Protein AF-A0A2W1LFH1-F1 (afdb_monomer_lite)

Foldseek 3Di:
DLLLVVLLVVLLVVVVVVCVVPVLCVLVRDQASVVVSVVVSPDPDDPVLLVLQLVLLLVLLLQLLVLCVPDDLVVSLVVSQVVNVVSCVVSVHDNRNSSSLSCSCVVPPDPDSVPSSVSSNVSSVVSVVSSVVSVVVVVVVVVPPVVVVVVVVVVVVVVD

Sequence (160 aa):
MNTKISVISLYLVIIYWLSMHVPMLKPLFYPTLGTLSYVLATRQLTIRESASIMTGAVAASLLGTGFHYWLPETVAILATFLLSVLMIQRFRLNAPPILAIALIPYFAPPTSLWTGPLAVFVSLAVLLLTLHLAELAMSLWKSPRVEAQSQAEQIYRQGM

Radius of gyration: 20.74 Å; chains: 1; bounding box: 53×30×70 Å

Structure (mmCIF, N/CA/C/O backbone):
data_AF-A0A2W1LFH1-F1
#
_entry.id   AF-A0A2W1LFH1-F1
#
loop_
_atom_site.group_PDB
_atom_site.id
_atom_site.type_symbol
_atom_site.label_atom_id
_atom_site.label_alt_id
_atom_site.label_comp_id
_atom_site.label_asym_id
_atom_site.label_entity_id
_atom_site.label_seq_id
_atom_site.pdbx_PDB_ins_code
_atom_site.Cartn_x
_atom_site.Cartn_y
_atom_site.Cartn_z
_atom_site.occupancy
_atom_site.B_iso_or_equiv
_atom_site.auth_seq_id
_atom_site.auth_comp_id
_atom_site.auth_asym_id
_atom_site.auth_atom_id
_atom_site.pdbx_PDB_model_num
ATOM 1 N N . MET A 1 1 ? -18.205 13.873 15.930 1.00 50.50 1 MET A N 1
ATOM 2 C CA . MET A 1 1 ? -17.330 13.675 14.752 1.00 50.50 1 MET A CA 1
ATOM 3 C C . MET A 1 1 ? -16.766 12.266 14.825 1.00 50.50 1 MET A C 1
ATOM 5 O O . MET A 1 1 ? -16.446 11.836 15.925 1.00 50.50 1 MET A O 1
ATOM 9 N N . ASN A 1 2 ? -16.728 11.517 13.722 1.00 67.69 2 ASN A N 1
ATOM 10 C CA . ASN A 1 2 ? -16.278 10.123 13.749 1.00 67.69 2 ASN A CA 1
ATOM 11 C C . ASN A 1 2 ? -14.768 10.112 14.063 1.00 67.69 2 ASN A C 1
ATOM 13 O O . ASN A 1 2 ? -13.979 10.498 13.207 1.00 67.69 2 ASN A O 1
ATOM 17 N N . THR A 1 3 ? -14.358 9.748 15.282 1.00 71.19 3 THR A N 1
ATOM 18 C CA . THR A 1 3 ? -12.966 9.873 15.772 1.00 71.19 3 THR A CA 1
ATOM 19 C C . THR A 1 3 ? -11.950 9.222 14.829 1.00 71.19 3 THR A C 1
ATOM 21 O O . THR A 1 3 ? -10.855 9.742 14.639 1.00 71.19 3 THR A O 1
ATOM 24 N N . LYS A 1 4 ? -12.352 8.138 14.149 1.00 75.75 4 LYS A N 1
ATOM 25 C CA . LYS A 1 4 ? -11.562 7.477 13.100 1.00 75.75 4 LYS A CA 1
ATOM 26 C C . LYS A 1 4 ? -11.193 8.425 11.955 1.00 75.75 4 LYS A C 1
ATOM 28 O O . LYS A 1 4 ? -10.049 8.437 11.523 1.00 75.75 4 LYS A O 1
ATOM 33 N N . ILE A 1 5 ? -12.136 9.254 11.504 1.00 80.50 5 ILE A N 1
ATOM 34 C CA . ILE A 1 5 ? -11.908 10.238 10.437 1.00 80.50 5 ILE A CA 1
ATOM 35 C C . ILE A 1 5 ? -10.895 11.288 10.902 1.00 80.50 5 ILE A C 1
ATOM 37 O O . ILE A 1 5 ? -9.976 11.597 10.158 1.00 80.50 5 ILE A O 1
ATOM 41 N N . SER A 1 6 ? -10.993 11.781 12.142 1.00 82.69 6 SER A N 1
ATOM 42 C CA . SER A 1 6 ? -10.011 12.731 12.691 1.00 82.69 6 SER A CA 1
ATOM 43 C C . SER A 1 6 ? -8.598 12.146 12.747 1.00 82.69 6 SER A C 1
ATOM 45 O O . SER A 1 6 ? -7.646 12.808 12.339 1.00 82.69 6 SER A O 1
ATOM 47 N N . VAL A 1 7 ? -8.465 10.901 13.212 1.00 84.56 7 VAL A N 1
ATOM 48 C CA . VAL A 1 7 ? -7.171 10.207 13.288 1.00 84.56 7 VAL A CA 1
ATOM 49 C C . VAL A 1 7 ? -6.581 9.988 11.896 1.00 84.56 7 VAL A C 1
ATOM 51 O O . VAL A 1 7 ? -5.391 10.203 11.691 1.00 84.56 7 VAL A O 1
ATOM 54 N N . ILE A 1 8 ? -7.407 9.610 10.924 1.00 84.12 8 ILE A N 1
ATOM 55 C CA . ILE A 1 8 ? -6.964 9.394 9.544 1.00 84.12 8 ILE A CA 1
ATOM 56 C C . ILE A 1 8 ? -6.565 10.698 8.872 1.00 84.12 8 ILE A C 1
ATOM 58 O O . ILE A 1 8 ? -5.535 10.735 8.208 1.00 84.12 8 ILE A O 1
ATOM 62 N N . SER A 1 9 ? -7.319 11.777 9.077 1.00 84.19 9 SER A N 1
ATOM 63 C CA . SER A 1 9 ? -6.933 13.096 8.580 1.00 84.19 9 SER A CA 1
ATOM 64 C C . SER A 1 9 ? -5.573 13.520 9.137 1.00 84.19 9 SER A C 1
ATOM 66 O O . SER A 1 9 ? -4.735 14.007 8.383 1.00 84.19 9 SER A O 1
ATOM 68 N N . LEU A 1 10 ? -5.312 13.279 10.428 1.00 85.94 10 LEU A N 1
ATOM 69 C CA . LEU A 1 10 ? -4.007 13.559 11.029 1.00 85.94 10 LEU A CA 1
ATOM 70 C C . LEU A 1 10 ? -2.902 12.668 10.444 1.00 85.94 10 LEU A C 1
ATOM 72 O O . LEU A 1 10 ? -1.839 13.172 10.085 1.00 85.94 10 LEU A O 1
ATOM 76 N N . TYR A 1 11 ? -3.165 11.366 10.298 1.00 85.56 11 TYR A N 1
ATOM 77 C CA . TYR A 1 11 ? -2.249 10.432 9.643 1.00 85.56 11 TYR A CA 1
ATOM 78 C C . TYR A 1 11 ? -1.886 10.919 8.236 1.00 85.56 11 TYR A C 1
ATOM 80 O O . TYR A 1 11 ? -0.703 11.000 7.917 1.00 85.56 11 TYR A O 1
ATOM 88 N N . LEU A 1 12 ? -2.880 11.311 7.430 1.00 84.56 12 LEU A N 1
ATOM 89 C CA . LEU A 1 12 ? -2.675 11.824 6.077 1.00 84.56 12 LEU A CA 1
ATOM 90 C C . LEU A 1 12 ? -1.795 13.078 6.082 1.00 84.56 12 LEU A C 1
ATOM 92 O O . LEU A 1 12 ? -0.861 13.151 5.294 1.00 84.56 12 LEU A O 1
ATOM 96 N N . VAL A 1 13 ? -2.009 14.029 6.994 1.00 88.00 13 VAL A N 1
ATOM 97 C CA . VAL A 1 13 ? -1.145 15.220 7.098 1.00 88.00 13 VAL A CA 1
ATOM 98 C C . VAL A 1 13 ? 0.307 14.843 7.420 1.00 88.00 13 VAL A C 1
ATOM 100 O O . VAL A 1 13 ? 1.225 15.360 6.783 1.00 88.00 13 VAL A O 1
ATOM 103 N N . ILE A 1 14 ? 0.529 13.917 8.358 1.00 85.31 14 ILE A N 1
ATOM 104 C CA . ILE A 1 14 ? 1.879 13.479 8.754 1.00 85.31 14 ILE A CA 1
ATOM 105 C C . ILE A 1 14 ? 2.594 12.791 7.591 1.00 85.31 14 ILE A C 1
ATOM 107 O O . ILE A 1 14 ? 3.746 13.104 7.287 1.00 85.31 14 ILE A O 1
ATOM 111 N N . ILE A 1 15 ? 1.923 11.856 6.920 1.00 81.56 15 ILE A N 1
ATOM 112 C CA . ILE A 1 15 ? 2.552 11.112 5.829 1.00 81.56 15 ILE A CA 1
ATOM 113 C C . ILE A 1 15 ? 2.646 11.943 4.538 1.00 81.56 15 ILE A C 1
ATOM 115 O O . ILE A 1 15 ? 3.571 11.732 3.753 1.00 81.56 15 ILE A O 1
ATOM 119 N N . TYR A 1 16 ? 1.810 12.978 4.374 1.00 84.62 16 TYR A N 1
ATOM 120 C CA . TYR A 1 16 ? 1.990 14.003 3.341 1.00 84.62 16 TYR A CA 1
ATOM 121 C C . TYR A 1 16 ? 3.267 14.798 3.593 1.00 84.62 16 TYR A C 1
ATOM 123 O O . TYR A 1 16 ? 4.098 14.924 2.694 1.00 84.62 16 TYR A O 1
ATOM 131 N N . TRP A 1 17 ? 3.457 15.277 4.823 1.00 86.62 17 TRP A N 1
ATOM 132 C CA . TRP A 1 17 ? 4.677 15.972 5.222 1.00 86.62 17 TRP A CA 1
ATOM 133 C C . TRP A 1 17 ? 5.919 15.099 4.986 1.00 86.62 17 TRP A C 1
ATOM 135 O O . TRP A 1 17 ? 6.883 15.546 4.367 1.00 86.62 17 TRP A O 1
ATOM 145 N N . LEU A 1 18 ? 5.860 13.811 5.339 1.00 82.88 18 LEU A N 1
ATOM 146 C CA . LEU A 1 18 ? 6.944 12.863 5.063 1.00 82.88 18 LEU A CA 1
ATOM 147 C C . LEU A 1 18 ? 7.212 12.691 3.554 1.00 82.88 18 LEU A C 1
ATOM 149 O O . LEU A 1 18 ? 8.366 12.595 3.131 1.00 82.88 18 LEU A O 1
ATOM 153 N N . SER A 1 19 ? 6.165 12.711 2.723 1.00 82.88 19 SER A N 1
ATOM 154 C CA . SER A 1 19 ? 6.296 12.638 1.260 1.00 82.88 19 SER A CA 1
ATOM 155 C C . SER A 1 19 ? 6.994 13.858 0.641 1.00 82.88 19 SER A C 1
ATOM 157 O O . SER A 1 19 ? 7.525 13.764 -0.470 1.00 82.88 19 SER A O 1
ATOM 159 N N . MET A 1 20 ? 7.049 14.994 1.350 1.00 83.31 20 MET A N 1
ATOM 160 C CA . MET A 1 20 ? 7.835 16.155 0.914 1.00 83.31 20 MET A CA 1
ATOM 161 C C . MET A 1 20 ? 9.341 15.883 1.011 1.00 83.31 20 MET A C 1
ATOM 163 O O . MET A 1 20 ? 10.103 16.405 0.199 1.00 83.31 20 MET A O 1
ATOM 167 N N . HIS A 1 21 ? 9.760 15.030 1.949 1.00 85.19 21 HIS A N 1
ATOM 168 C CA . HIS A 1 21 ? 11.158 14.636 2.138 1.00 85.19 21 HIS A CA 1
ATOM 169 C C . HIS A 1 21 ? 11.560 13.425 1.289 1.00 85.19 21 HIS A C 1
ATOM 171 O O . HIS A 1 21 ? 12.720 13.309 0.900 1.00 85.19 21 HIS A O 1
ATOM 177 N N . VAL A 1 22 ? 10.611 12.539 0.965 1.00 80.50 22 VAL A N 1
ATOM 178 C CA . VAL A 1 22 ? 10.858 11.328 0.167 1.00 80.50 22 VAL A CA 1
ATOM 179 C C . VAL A 1 22 ? 9.985 11.352 -1.098 1.00 80.50 22 VAL A C 1
ATOM 181 O O . VAL A 1 22 ? 8.830 10.923 -1.052 1.00 80.50 22 VAL A O 1
ATOM 184 N N . PRO A 1 23 ? 10.514 11.804 -2.258 1.00 77.00 23 PRO A N 1
ATOM 185 C CA . PRO A 1 23 ? 9.738 11.983 -3.492 1.00 77.00 23 PRO A CA 1
ATOM 186 C C . PRO A 1 23 ? 9.028 10.714 -3.976 1.00 77.00 23 PRO A C 1
ATOM 188 O O . PRO A 1 23 ? 7.940 10.790 -4.542 1.00 77.00 23 PRO A O 1
ATOM 191 N N . MET A 1 24 ?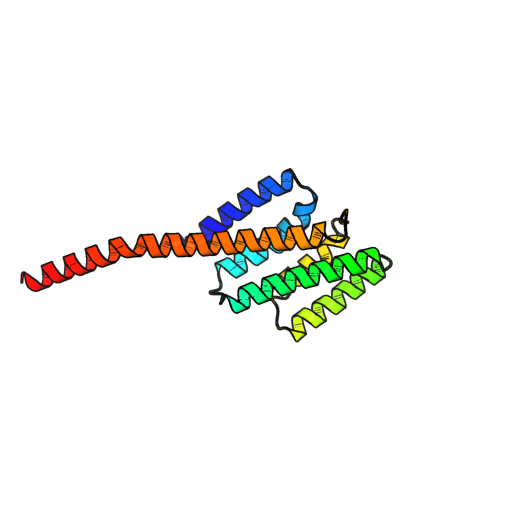 9.618 9.550 -3.699 1.00 73.44 24 MET A N 1
ATOM 192 C CA . MET A 1 24 ? 9.077 8.232 -4.035 1.00 73.44 24 MET A CA 1
ATOM 193 C C . MET A 1 24 ? 7.738 7.923 -3.344 1.00 73.44 24 MET A C 1
ATOM 195 O O . MET A 1 24 ? 6.975 7.094 -3.829 1.00 73.44 24 MET A O 1
ATOM 199 N N . LEU A 1 25 ? 7.415 8.600 -2.237 1.00 73.88 25 LEU A N 1
ATOM 200 C CA . LEU A 1 25 ? 6.138 8.422 -1.543 1.00 73.88 25 LEU A CA 1
ATOM 201 C C . LEU A 1 25 ? 4.991 9.199 -2.201 1.00 73.88 25 LEU A C 1
ATOM 203 O O . LEU A 1 25 ? 3.834 8.882 -1.944 1.00 73.88 25 LEU A O 1
ATOM 207 N N . LYS A 1 26 ? 5.265 10.186 -3.065 1.00 79.62 26 LYS A N 1
ATOM 208 C CA . LYS A 1 26 ? 4.223 11.030 -3.681 1.00 79.62 26 LYS A CA 1
ATOM 209 C C . LYS A 1 26 ? 3.177 10.233 -4.484 1.00 79.62 26 LYS A C 1
ATOM 211 O O . LYS A 1 26 ? 1.987 10.435 -4.243 1.00 79.62 26 LYS A O 1
ATOM 216 N N . PRO A 1 27 ? 3.552 9.295 -5.377 1.00 74.62 27 PRO A N 1
ATOM 217 C CA . PRO A 1 27 ? 2.576 8.498 -6.125 1.00 74.62 27 PRO A CA 1
ATOM 218 C C . PRO A 1 27 ? 1.831 7.500 -5.234 1.00 74.62 27 PRO A C 1
ATOM 220 O O . PRO A 1 27 ? 0.672 7.202 -5.492 1.00 74.62 27 PRO A O 1
ATOM 223 N N . LEU A 1 28 ? 2.476 7.020 -4.163 1.00 69.88 28 LEU A N 1
ATOM 224 C CA . LEU A 1 28 ? 1.843 6.179 -3.146 1.00 69.88 28 LEU A CA 1
ATOM 225 C C . LEU A 1 28 ? 0.803 6.971 -2.333 1.00 69.88 28 LEU A C 1
ATOM 227 O O . LEU A 1 28 ? -0.208 6.423 -1.886 1.00 69.88 28 LEU A O 1
ATOM 231 N N . PHE A 1 29 ? 1.038 8.267 -2.149 1.00 68.25 29 PHE A N 1
ATOM 232 C CA . PHE A 1 29 ? 0.228 9.125 -1.304 1.00 68.25 29 PHE A CA 1
ATOM 233 C C . PHE A 1 29 ? -1.068 9.588 -1.980 1.00 68.25 29 PHE A C 1
ATOM 235 O O . PHE A 1 29 ? -2.146 9.418 -1.408 1.00 68.25 29 PHE A O 1
ATOM 242 N N . TYR A 1 30 ? -0.979 10.144 -3.193 1.00 67.69 30 TYR A N 1
ATOM 243 C CA . TYR A 1 30 ? -2.076 10.928 -3.773 1.00 67.69 30 TYR A CA 1
ATOM 244 C C . TYR A 1 30 ? -3.347 10.112 -4.087 1.00 67.69 30 TYR A C 1
ATOM 246 O O . TYR A 1 30 ? -4.381 10.386 -3.478 1.00 67.69 30 TYR A O 1
ATOM 254 N N . PRO A 1 31 ? -3.330 9.105 -4.981 1.00 69.88 31 PRO A N 1
ATOM 255 C CA . PRO A 1 31 ? -4.531 8.316 -5.262 1.00 69.88 31 PRO A CA 1
ATOM 256 C C . PRO A 1 31 ? -4.737 7.144 -4.286 1.00 69.88 31 PRO A C 1
ATOM 258 O O . PRO A 1 31 ? -5.874 6.752 -4.014 1.00 69.88 31 PRO A O 1
ATOM 261 N N . THR A 1 32 ? -3.662 6.558 -3.755 1.00 81.38 32 THR A N 1
ATOM 262 C CA . THR A 1 32 ? -3.700 5.231 -3.116 1.00 81.38 32 THR A CA 1
ATOM 263 C C . THR A 1 32 ? -3.914 5.262 -1.611 1.00 81.38 32 THR A C 1
ATOM 265 O O . THR A 1 32 ? -4.875 4.654 -1.133 1.00 81.38 32 THR A O 1
ATOM 268 N N . LEU A 1 33 ? -3.078 5.976 -0.850 1.00 79.38 33 LEU A N 1
ATOM 269 C CA . LEU A 1 33 ? -3.231 6.055 0.608 1.00 79.38 33 LEU A CA 1
ATOM 270 C C . LEU A 1 33 ? -4.480 6.839 1.016 1.00 79.38 33 LEU A C 1
ATOM 272 O O . LEU A 1 33 ? -5.165 6.433 1.954 1.00 79.38 33 LEU A O 1
ATOM 276 N N . GLY A 1 34 ? -4.833 7.900 0.286 1.00 80.19 34 GLY A N 1
ATOM 277 C CA . GLY A 1 34 ? -6.093 8.621 0.496 1.00 80.19 34 GLY A CA 1
ATOM 278 C C . GLY A 1 34 ? -7.311 7.697 0.381 1.00 80.19 34 GLY A C 1
ATOM 279 O O . GLY A 1 34 ? -8.104 7.587 1.316 1.00 80.19 34 GLY A O 1
ATOM 280 N N . THR A 1 35 ? -7.414 6.944 -0.718 1.00 81.00 35 THR A N 1
ATOM 281 C CA . THR A 1 35 ? -8.539 6.019 -0.933 1.00 81.00 35 THR A CA 1
ATOM 282 C C . THR A 1 35 ? -8.530 4.858 0.063 1.00 81.00 35 THR A C 1
ATOM 284 O O . THR A 1 35 ? -9.577 4.517 0.615 1.00 81.00 35 THR A O 1
ATOM 287 N N . LEU A 1 36 ? -7.366 4.257 0.340 1.00 83.06 36 LEU A N 1
ATOM 288 C CA . LEU A 1 36 ? -7.262 3.161 1.311 1.00 83.06 36 LEU A CA 1
ATOM 289 C C . LEU A 1 36 ? -7.643 3.614 2.710 1.00 83.06 36 LEU A C 1
ATOM 291 O O . LEU A 1 36 ? -8.476 2.972 3.342 1.00 83.06 36 LEU A O 1
ATOM 295 N N . SER A 1 37 ? -7.085 4.728 3.175 1.00 82.00 37 SER A N 1
ATOM 296 C CA . SER A 1 37 ? -7.390 5.257 4.500 1.00 82.00 37 SER A CA 1
ATOM 297 C C . SER A 1 37 ? -8.880 5.549 4.668 1.00 82.00 37 SER A C 1
ATOM 299 O O . SER A 1 37 ? -9.442 5.162 5.686 1.00 82.00 37 SER A O 1
ATOM 301 N N . TYR A 1 38 ? -9.555 6.097 3.653 1.00 82.12 38 TYR A N 1
ATOM 302 C CA . TYR A 1 38 ? -11.006 6.287 3.680 1.00 82.12 38 TYR A CA 1
ATOM 303 C C . TYR A 1 38 ? -11.785 4.962 3.743 1.00 82.12 38 TYR A C 1
ATOM 305 O O . TYR A 1 38 ? -12.697 4.818 4.562 1.00 82.12 38 TYR A O 1
ATOM 313 N N . VAL A 1 39 ? -11.424 3.972 2.918 1.00 80.62 39 VAL A N 1
ATOM 314 C CA . VAL A 1 39 ? -12.067 2.643 2.918 1.00 80.62 39 VAL A CA 1
ATOM 315 C C . VAL A 1 39 ? -11.899 1.955 4.276 1.00 80.62 39 VAL A C 1
ATOM 317 O O . VAL A 1 39 ? -12.865 1.415 4.814 1.00 80.62 39 VAL A O 1
ATOM 320 N N . LEU A 1 40 ? -10.700 2.027 4.852 1.00 79.31 40 LEU A N 1
ATOM 321 C CA . LEU A 1 40 ? -10.374 1.497 6.175 1.00 79.31 40 LEU A CA 1
ATOM 322 C C . LEU A 1 40 ? -11.064 2.272 7.316 1.00 79.31 40 LEU A C 1
ATOM 324 O O . LEU A 1 40 ? -11.412 1.677 8.332 1.00 79.31 40 LEU A O 1
ATOM 328 N N . ALA A 1 41 ? -11.305 3.577 7.153 1.00 77.56 41 ALA A N 1
ATOM 329 C CA . ALA A 1 41 ? -12.023 4.412 8.122 1.00 77.56 41 ALA A CA 1
ATOM 330 C C . ALA A 1 41 ? -13.500 4.050 8.257 1.00 77.56 41 ALA A C 1
ATOM 332 O O . ALA A 1 41 ? -14.083 4.107 9.343 1.00 77.56 41 ALA A O 1
ATOM 333 N N . THR A 1 42 ? -14.121 3.836 7.097 1.00 78.62 42 THR A N 1
ATOM 334 C CA . THR A 1 42 ? -15.575 3.843 6.926 1.00 78.62 42 THR A CA 1
ATOM 335 C C . THR A 1 42 ? -16.160 2.448 7.011 1.00 78.62 42 THR A C 1
ATOM 337 O O . THR A 1 42 ? -17.299 2.294 7.452 1.00 78.62 42 THR A O 1
ATOM 340 N N . ARG A 1 43 ? -15.389 1.424 6.638 1.00 74.75 43 ARG A N 1
ATOM 341 C CA . ARG A 1 43 ? -15.804 0.029 6.759 1.00 74.75 43 ARG A CA 1
ATOM 342 C C . ARG A 1 43 ? -15.316 -0.575 8.068 1.00 74.75 43 ARG A C 1
ATOM 344 O O . ARG A 1 43 ? -14.177 -0.380 8.477 1.00 74.75 43 ARG A O 1
ATOM 351 N N . GLN A 1 44 ? -16.176 -1.370 8.697 1.00 69.19 44 GLN A N 1
ATOM 352 C CA . GLN A 1 44 ? -15.763 -2.304 9.743 1.00 69.19 44 GLN A CA 1
ATOM 353 C C . GLN A 1 44 ? -15.076 -3.489 9.065 1.00 69.19 44 GLN A C 1
ATOM 355 O O . GLN A 1 44 ? -15.710 -4.497 8.772 1.00 69.19 44 GLN A O 1
ATOM 360 N N . LEU A 1 45 ? -13.801 -3.319 8.722 1.00 71.56 45 LEU A N 1
ATOM 361 C CA . LEU A 1 45 ? -13.020 -4.392 8.126 1.00 71.56 45 LEU A CA 1
ATOM 362 C C . LEU A 1 45 ? -12.635 -5.391 9.209 1.00 71.56 45 LEU A C 1
ATOM 364 O O . LEU A 1 45 ? -12.101 -5.030 10.261 1.00 71.56 45 LEU A O 1
ATOM 368 N N . THR A 1 46 ? -12.878 -6.662 8.933 1.00 79.69 46 THR A N 1
ATOM 369 C CA . THR A 1 46 ? -12.318 -7.740 9.742 1.00 79.69 46 THR A CA 1
ATOM 370 C C . THR A 1 46 ? -10.795 -7.767 9.586 1.00 79.69 46 THR A C 1
ATOM 372 O O . THR A 1 46 ? -10.252 -7.384 8.547 1.00 79.69 46 THR A O 1
ATOM 375 N N . ILE A 1 47 ? -10.081 -8.289 10.590 1.00 77.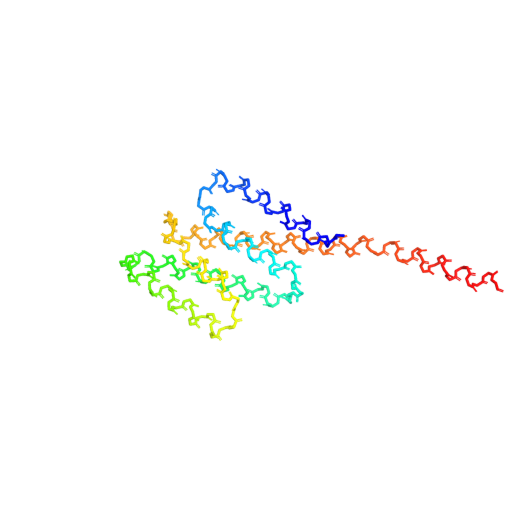56 47 ILE A N 1
ATOM 376 C CA . ILE A 1 47 ? -8.614 -8.449 10.530 1.00 77.56 47 ILE A CA 1
ATOM 377 C C . ILE A 1 47 ? -8.177 -9.208 9.260 1.00 77.56 47 ILE A C 1
ATOM 379 O O . ILE A 1 47 ? -7.155 -8.896 8.653 1.00 77.56 47 ILE A O 1
ATOM 383 N N . ARG A 1 48 ? -9.004 -10.165 8.813 1.00 81.25 48 ARG A N 1
ATOM 384 C CA . ARG A 1 48 ? -8.784 -10.970 7.609 1.00 81.25 48 ARG A CA 1
ATOM 385 C C . ARG A 1 48 ? -8.887 -10.139 6.332 1.00 81.25 48 ARG A C 1
ATOM 387 O O . ARG A 1 48 ? -8.069 -10.315 5.434 1.00 81.25 48 ARG A O 1
ATOM 394 N N . GLU A 1 49 ? -9.862 -9.240 6.242 1.00 81.88 49 GLU A N 1
ATOM 395 C CA . GLU A 1 49 ? -10.018 -8.350 5.086 1.00 81.88 49 GLU A CA 1
ATOM 396 C C . GLU A 1 49 ? -8.880 -7.332 5.017 1.00 81.88 49 GLU A C 1
ATOM 398 O O . GLU A 1 49 ? -8.291 -7.150 3.953 1.00 81.88 49 GLU A O 1
ATOM 403 N N . SER A 1 50 ? -8.503 -6.740 6.152 1.00 81.06 50 SER A N 1
ATOM 404 C CA . SER A 1 50 ? -7.352 -5.835 6.243 1.00 81.06 50 SER A CA 1
ATOM 405 C C . SER A 1 50 ? -6.050 -6.523 5.816 1.00 81.06 50 SER A C 1
ATOM 407 O O . SER A 1 50 ? -5.301 -5.980 5.002 1.00 81.06 50 SER A O 1
ATOM 409 N N . ALA A 1 51 ? -5.816 -7.756 6.280 1.00 84.12 51 ALA A N 1
ATOM 410 C CA . ALA A 1 51 ? -4.668 -8.561 5.864 1.00 84.12 51 ALA A CA 1
ATOM 411 C C . ALA A 1 51 ? -4.715 -8.917 4.367 1.00 84.12 51 ALA A C 1
ATOM 413 O O . ALA A 1 51 ? -3.689 -8.885 3.686 1.00 84.12 51 ALA A O 1
ATOM 414 N N . SER A 1 52 ? -5.899 -9.208 3.822 1.00 85.38 52 SER A N 1
ATOM 415 C CA . SER A 1 52 ? -6.071 -9.484 2.392 1.00 85.38 52 SER A CA 1
ATOM 416 C C . SER A 1 52 ? -5.772 -8.258 1.524 1.00 85.38 52 SER A C 1
ATOM 418 O O . SER A 1 52 ? -5.154 -8.394 0.470 1.00 85.38 52 SER A O 1
ATOM 420 N N . ILE A 1 53 ? -6.169 -7.059 1.959 1.00 85.12 53 ILE A N 1
ATOM 421 C CA . ILE A 1 53 ? -5.848 -5.802 1.265 1.00 85.12 53 ILE A CA 1
ATOM 422 C C . ILE A 1 53 ? -4.340 -5.554 1.302 1.00 85.12 53 ILE A C 1
ATOM 424 O O . ILE A 1 53 ? -3.748 -5.230 0.275 1.00 85.12 53 ILE A O 1
ATOM 428 N N . MET A 1 54 ? -3.718 -5.737 2.467 1.00 87.56 54 MET A N 1
ATOM 429 C CA . MET A 1 54 ? -2.284 -5.528 2.655 1.00 87.56 54 MET A CA 1
ATOM 430 C C . MET A 1 54 ? -1.449 -6.487 1.797 1.00 87.56 54 MET A C 1
ATOM 432 O O . MET A 1 54 ? -0.567 -6.051 1.061 1.00 87.56 54 MET A O 1
ATOM 436 N N . THR A 1 55 ? -1.761 -7.782 1.835 1.00 88.50 55 THR A N 1
ATOM 437 C CA . THR A 1 55 ? -1.080 -8.797 1.013 1.00 88.50 55 THR A CA 1
ATOM 438 C C . THR A 1 55 ? -1.303 -8.560 -0.479 1.00 88.50 55 THR A C 1
ATOM 440 O O . THR A 1 55 ? -0.346 -8.612 -1.249 1.00 88.50 55 THR A O 1
ATOM 443 N N . GLY A 1 56 ? -2.528 -8.213 -0.886 1.00 89.06 56 GLY A N 1
ATOM 444 C CA . GLY A 1 56 ? -2.850 -7.864 -2.268 1.00 89.06 56 GLY A CA 1
ATOM 445 C C . GLY A 1 56 ? -2.075 -6.646 -2.772 1.00 89.06 56 GLY A C 1
ATOM 446 O O . GLY A 1 56 ? -1.525 -6.685 -3.868 1.00 89.06 56 GLY A O 1
ATOM 447 N N . ALA A 1 57 ? -1.977 -5.593 -1.960 1.00 89.25 57 ALA A N 1
ATOM 448 C CA . ALA A 1 57 ? -1.228 -4.381 -2.282 1.00 89.25 57 ALA A CA 1
ATOM 449 C C . ALA A 1 57 ? 0.278 -4.641 -2.442 1.00 89.25 57 ALA A C 1
ATOM 451 O O . ALA A 1 57 ? 0.890 -4.175 -3.401 1.00 89.25 57 ALA A O 1
ATOM 452 N N . VAL A 1 58 ? 0.878 -5.410 -1.531 1.00 90.81 58 VAL A N 1
ATOM 453 C CA . VAL A 1 58 ? 2.311 -5.742 -1.586 1.00 90.81 58 VAL A CA 1
ATOM 454 C C . VAL A 1 58 ? 2.617 -6.652 -2.774 1.00 90.81 58 VAL A C 1
ATOM 456 O O . VAL A 1 58 ? 3.570 -6.396 -3.506 1.00 90.81 58 VAL A O 1
ATOM 459 N N . ALA A 1 59 ? 1.787 -7.671 -3.016 1.00 90.94 59 ALA A N 1
ATOM 460 C CA . ALA A 1 59 ? 1.933 -8.553 -4.171 1.00 90.94 59 ALA A CA 1
ATOM 461 C C . ALA A 1 59 ? 1.790 -7.784 -5.493 1.00 90.94 59 ALA A C 1
ATOM 463 O O . ALA A 1 59 ? 2.616 -7.942 -6.387 1.00 90.94 59 ALA A O 1
ATOM 464 N N . ALA A 1 60 ? 0.801 -6.895 -5.596 1.00 90.88 60 ALA A N 1
ATOM 465 C CA . ALA A 1 60 ? 0.620 -6.040 -6.764 1.00 90.88 60 ALA A CA 1
ATOM 466 C C . ALA A 1 60 ? 1.820 -5.105 -6.989 1.00 90.88 60 ALA A C 1
ATOM 468 O O . ALA A 1 60 ? 2.274 -4.948 -8.121 1.00 90.88 60 ALA A O 1
ATOM 469 N N . SER A 1 61 ? 2.383 -4.540 -5.915 1.00 91.00 61 SER A N 1
ATOM 470 C CA . SER A 1 61 ? 3.597 -3.720 -5.990 1.00 91.00 61 SER A CA 1
ATOM 471 C C . SER A 1 61 ? 4.817 -4.523 -6.453 1.00 91.00 61 SER A C 1
ATOM 473 O O . SER A 1 61 ? 5.578 -4.038 -7.290 1.00 91.00 61 SER A O 1
ATOM 475 N N . LEU A 1 62 ? 4.989 -5.757 -5.963 1.00 92.06 62 LEU A N 1
ATOM 476 C CA . LEU A 1 62 ? 6.061 -6.660 -6.397 1.00 92.06 62 LEU A CA 1
ATOM 477 C C . LEU A 1 62 ? 5.935 -7.009 -7.880 1.00 92.06 62 LEU A C 1
ATOM 479 O O . LEU A 1 62 ? 6.923 -6.939 -8.606 1.00 92.06 62 LEU A O 1
ATOM 483 N N . LEU A 1 63 ? 4.728 -7.346 -8.335 1.00 91.94 63 LEU A N 1
ATOM 484 C CA . LEU A 1 63 ? 4.465 -7.695 -9.730 1.00 91.94 63 LEU A CA 1
ATOM 485 C C . LEU A 1 63 ? 4.697 -6.505 -10.663 1.00 91.94 63 LEU A C 1
ATOM 487 O O . LEU A 1 63 ? 5.420 -6.642 -11.647 1.00 91.94 63 LEU A O 1
ATOM 491 N N . GLY A 1 64 ? 4.155 -5.333 -10.323 1.00 89.69 64 GLY A N 1
ATOM 492 C CA . GLY A 1 64 ? 4.355 -4.117 -11.111 1.00 89.69 64 GLY A CA 1
ATOM 493 C C . GLY A 1 64 ? 5.823 -3.704 -11.185 1.00 89.69 64 GLY A C 1
ATOM 494 O O . GLY A 1 64 ? 6.326 -3.367 -12.255 1.00 89.69 64 GLY A O 1
ATOM 495 N N . THR A 1 65 ? 6.542 -3.802 -10.062 1.00 90.50 65 THR A N 1
ATOM 496 C CA . THR A 1 65 ? 7.977 -3.489 -10.016 1.00 90.50 65 THR A CA 1
ATOM 497 C C . THR A 1 65 ? 8.782 -4.515 -10.813 1.00 90.50 65 THR A C 1
ATOM 499 O O . THR A 1 65 ? 9.656 -4.141 -11.587 1.00 90.50 65 THR A O 1
ATOM 502 N N . GLY A 1 66 ? 8.465 -5.806 -10.688 1.00 89.69 66 GLY A N 1
ATOM 503 C CA . GLY A 1 66 ? 9.128 -6.872 -11.438 1.00 89.69 66 GLY A CA 1
ATOM 504 C C . GLY A 1 66 ? 8.955 -6.721 -12.949 1.00 89.69 66 GLY A C 1
ATOM 505 O O . GLY A 1 66 ? 9.938 -6.762 -13.689 1.00 89.69 66 GLY A O 1
ATOM 506 N N . PHE A 1 67 ? 7.729 -6.470 -13.414 1.00 91.88 67 PHE A N 1
ATOM 507 C CA . PHE A 1 67 ? 7.459 -6.238 -14.833 1.00 91.88 67 PHE A CA 1
ATOM 508 C C . PHE A 1 67 ? 8.128 -4.975 -15.362 1.00 91.88 67 PHE A C 1
ATOM 510 O O . PHE A 1 67 ? 8.626 -5.002 -16.483 1.00 91.88 67 PHE A O 1
ATOM 517 N N . HIS A 1 68 ? 8.199 -3.905 -14.567 1.00 89.31 68 HIS A N 1
ATOM 518 C CA . HIS A 1 68 ? 8.922 -2.691 -14.948 1.00 89.31 68 HIS A CA 1
ATOM 519 C C . HIS A 1 68 ? 10.410 -2.950 -15.251 1.00 89.31 68 HIS A C 1
ATOM 521 O O . HIS A 1 68 ? 10.942 -2.369 -16.188 1.00 89.31 68 HIS A O 1
ATOM 527 N N . TYR A 1 69 ? 11.076 -3.847 -14.515 1.00 88.94 69 TYR A N 1
ATOM 528 C CA . TYR A 1 69 ? 12.492 -4.159 -14.755 1.00 88.94 69 TYR A CA 1
ATOM 529 C C . TYR A 1 69 ? 12.738 -5.124 -15.925 1.00 88.94 69 TYR A C 1
ATOM 531 O O . TYR A 1 69 ? 13.813 -5.093 -16.518 1.00 88.94 69 TYR A O 1
ATOM 539 N N . TRP A 1 70 ? 11.797 -6.026 -16.215 1.00 90.06 70 TRP A N 1
ATOM 540 C CA . TRP A 1 70 ? 12.026 -7.152 -17.135 1.00 90.06 70 TRP A CA 1
ATOM 541 C C . TRP A 1 70 ? 11.452 -6.931 -18.535 1.00 90.06 70 TRP A C 1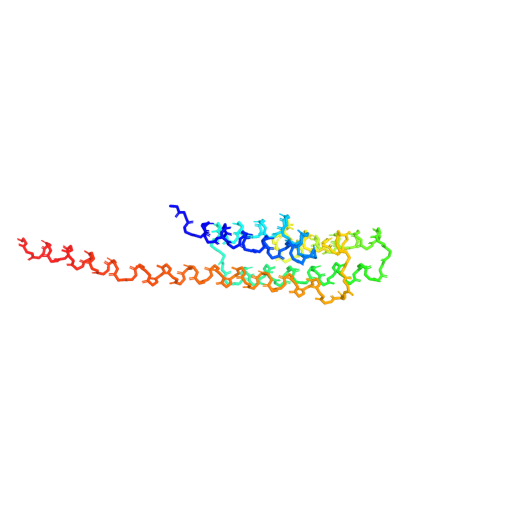
ATOM 543 O O . TRP A 1 70 ? 11.869 -7.601 -19.479 1.00 90.06 70 TRP A O 1
ATOM 553 N N . LEU A 1 71 ? 10.479 -6.031 -18.680 1.00 90.44 71 LEU A N 1
ATOM 554 C CA . LEU A 1 71 ? 9.748 -5.814 -19.925 1.00 90.44 71 LEU A CA 1
ATOM 555 C C . LEU A 1 71 ? 9.910 -4.366 -20.415 1.00 90.44 71 LEU A C 1
ATOM 557 O O . LEU A 1 71 ? 10.045 -3.454 -19.601 1.00 90.44 71 LEU A O 1
ATOM 561 N N . PRO A 1 72 ? 9.819 -4.120 -21.735 1.00 90.50 72 PRO A N 1
ATOM 562 C CA . PRO A 1 72 ? 9.703 -2.765 -22.275 1.00 90.50 72 PRO A CA 1
ATOM 563 C C . PRO A 1 72 ? 8.484 -2.039 -21.689 1.00 90.50 72 PRO A C 1
ATOM 565 O O . PRO A 1 72 ? 7.428 -2.655 -21.545 1.00 90.50 72 PRO A O 1
ATOM 568 N N . GLU A 1 73 ? 8.590 -0.737 -21.405 1.00 85.62 73 GLU A N 1
ATOM 569 C CA . GLU A 1 73 ? 7.613 0.005 -20.583 1.00 85.62 73 GLU A CA 1
ATOM 570 C C . GLU A 1 73 ? 6.143 -0.185 -20.992 1.00 85.62 73 GLU A C 1
ATOM 572 O O . GLU A 1 73 ? 5.293 -0.464 -20.146 1.00 85.62 73 GLU A O 1
ATOM 577 N N . THR A 1 74 ? 5.827 -0.095 -22.288 1.00 90.62 74 THR A N 1
ATOM 578 C CA . THR A 1 74 ? 4.449 -0.241 -22.792 1.00 90.62 74 THR A CA 1
ATOM 579 C C . THR A 1 74 ? 3.906 -1.664 -22.630 1.00 90.62 74 THR A C 1
ATOM 581 O O . THR A 1 74 ? 2.720 -1.863 -22.368 1.00 90.62 74 THR A O 1
ATOM 584 N N . VAL A 1 75 ? 4.766 -2.674 -22.762 1.00 92.31 75 VAL A N 1
ATOM 585 C CA . VAL A 1 75 ? 4.384 -4.080 -22.559 1.00 92.31 75 VAL A CA 1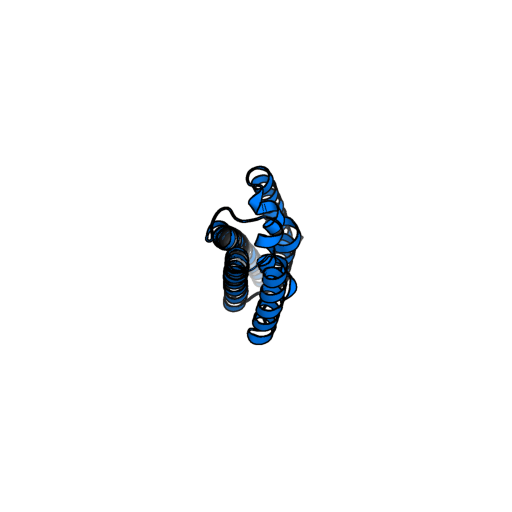
ATOM 586 C C . VAL A 1 75 ? 4.261 -4.370 -21.067 1.00 92.31 75 VAL A C 1
ATOM 588 O O . VAL A 1 75 ? 3.315 -5.026 -20.635 1.00 92.31 75 VAL A O 1
ATOM 591 N N . ALA A 1 76 ? 5.182 -3.826 -20.273 1.00 92.69 76 ALA A N 1
ATOM 592 C CA . ALA A 1 76 ? 5.202 -3.943 -18.828 1.00 92.69 76 ALA A CA 1
ATOM 593 C C . ALA A 1 76 ? 3.919 -3.376 -18.203 1.00 92.69 76 ALA A C 1
ATOM 595 O O . ALA A 1 76 ? 3.283 -4.060 -17.403 1.00 92.69 76 ALA A O 1
ATOM 596 N N . ILE A 1 77 ? 3.497 -2.164 -18.588 1.00 92.25 77 ILE A N 1
ATOM 597 C CA . ILE A 1 77 ? 2.290 -1.538 -18.028 1.00 92.25 77 ILE A CA 1
ATOM 598 C C . ILE A 1 77 ? 1.022 -2.326 -18.385 1.00 92.25 77 ILE A C 1
ATOM 600 O O . ILE A 1 77 ? 0.164 -2.530 -17.524 1.00 92.25 77 ILE A O 1
ATOM 604 N N . LEU A 1 78 ? 0.930 -2.845 -19.616 1.00 93.94 78 LEU A N 1
ATOM 605 C CA . LEU A 1 78 ? -0.186 -3.684 -20.053 1.00 93.94 78 LEU A CA 1
ATOM 606 C C . LEU A 1 78 ? -0.231 -5.005 -19.271 1.00 93.94 78 LEU A C 1
ATOM 608 O O . LEU A 1 78 ? -1.292 -5.397 -18.782 1.00 93.94 78 LEU A O 1
ATOM 612 N N . ALA A 1 79 ? 0.919 -5.668 -19.118 1.00 93.31 79 ALA A N 1
ATOM 613 C CA . ALA A 1 79 ? 1.043 -6.903 -18.349 1.00 93.31 79 ALA A CA 1
ATOM 614 C C . ALA A 1 79 ? 0.682 -6.685 -16.872 1.00 93.31 79 ALA A C 1
ATOM 616 O O . ALA A 1 79 ? -0.094 -7.460 -16.308 1.00 93.31 79 ALA A O 1
ATOM 617 N N . THR A 1 80 ? 1.172 -5.600 -16.263 1.00 93.75 80 THR A N 1
ATOM 618 C CA . THR A 1 80 ? 0.831 -5.216 -14.886 1.00 93.75 80 THR A CA 1
ATOM 619 C C . THR A 1 80 ? -0.661 -4.981 -14.736 1.00 93.75 80 THR A C 1
ATOM 621 O O . THR A 1 80 ? -1.260 -5.476 -13.780 1.00 93.75 80 THR A O 1
ATOM 624 N N . PHE A 1 81 ? -1.283 -4.272 -15.677 1.00 92.06 81 PHE A N 1
ATOM 625 C CA . PHE A 1 81 ? -2.713 -3.992 -15.636 1.00 92.06 81 PHE A CA 1
ATOM 626 C C . PHE A 1 81 ? -3.546 -5.275 -15.732 1.00 92.06 81 PHE A C 1
ATOM 628 O O . PHE A 1 81 ? -4.374 -5.536 -14.858 1.00 92.06 81 PHE A O 1
ATOM 635 N N . LEU A 1 82 ? -3.288 -6.110 -16.746 1.00 93.81 82 LEU A N 1
ATOM 636 C CA . LEU A 1 82 ? -3.988 -7.382 -16.948 1.00 93.81 82 LEU A CA 1
ATOM 637 C C . LEU A 1 82 ? -3.844 -8.296 -15.732 1.00 93.81 82 LEU A C 1
ATOM 639 O O . LEU A 1 82 ? -4.844 -8.789 -15.208 1.00 93.81 82 LEU A O 1
ATOM 643 N N . LEU A 1 83 ? -2.617 -8.486 -15.246 1.00 92.19 83 LEU A N 1
ATOM 644 C CA . LEU A 1 83 ? -2.367 -9.369 -14.114 1.00 92.19 83 LEU A CA 1
ATOM 645 C C . LEU A 1 83 ? -3.000 -8.833 -12.827 1.00 92.19 83 LEU A C 1
ATOM 647 O O . LEU A 1 83 ? -3.599 -9.604 -12.080 1.00 92.19 83 LEU A O 1
ATOM 651 N N . SER A 1 84 ? -2.934 -7.520 -12.592 1.00 91.06 84 SER A N 1
ATOM 652 C CA . SER A 1 84 ? -3.560 -6.893 -11.424 1.00 91.06 84 SER A CA 1
ATOM 653 C C . SER A 1 84 ? -5.076 -7.053 -11.451 1.00 91.06 84 SER A C 1
ATOM 655 O O . SER A 1 84 ? -5.661 -7.434 -10.439 1.00 91.06 84 SER A O 1
ATOM 657 N N . VAL A 1 85 ? -5.719 -6.831 -12.603 1.00 90.56 85 VAL A N 1
ATOM 658 C CA . VAL A 1 85 ? -7.167 -7.034 -12.766 1.00 90.56 85 VAL A CA 1
ATOM 659 C C . VAL A 1 85 ? -7.544 -8.498 -12.533 1.00 90.56 85 VAL A C 1
ATOM 661 O O . VAL A 1 85 ? -8.494 -8.766 -11.795 1.00 90.56 85 VAL A O 1
ATOM 664 N N . LEU A 1 86 ? -6.778 -9.448 -13.079 1.00 91.12 86 LEU A N 1
ATOM 665 C CA . LEU A 1 86 ? -6.993 -10.878 -12.840 1.00 91.12 86 LEU A CA 1
ATOM 666 C C . LEU A 1 86 ? -6.858 -11.230 -11.353 1.00 91.12 86 LEU A C 1
ATOM 668 O O . LEU A 1 86 ? -7.709 -11.938 -10.812 1.00 91.12 86 LEU A O 1
ATOM 672 N N . MET A 1 87 ? -5.842 -10.699 -10.667 1.00 88.06 87 MET A N 1
ATOM 673 C CA . MET A 1 87 ? -5.657 -10.877 -9.223 1.00 88.06 87 MET A CA 1
ATOM 674 C C . MET A 1 87 ? -6.851 -10.322 -8.441 1.00 88.06 87 MET A C 1
ATOM 676 O O . MET A 1 87 ? -7.430 -11.010 -7.600 1.00 88.06 87 MET A O 1
ATOM 680 N N . ILE A 1 88 ? -7.254 -9.089 -8.744 1.00 88.00 88 ILE A N 1
ATOM 681 C CA . ILE A 1 88 ? -8.375 -8.407 -8.095 1.00 88.00 88 ILE A CA 1
ATOM 682 C C . ILE A 1 88 ? -9.663 -9.221 -8.248 1.00 88.00 88 ILE A C 1
ATOM 684 O O . ILE A 1 88 ? -10.354 -9.453 -7.256 1.00 88.00 88 ILE A O 1
ATOM 688 N N . GLN A 1 89 ? -9.968 -9.698 -9.458 1.00 88.88 89 GLN A N 1
ATOM 689 C CA . GLN A 1 89 ? -11.159 -10.508 -9.724 1.00 88.88 89 GLN A CA 1
ATOM 690 C C . GLN A 1 89 ? -11.089 -11.872 -9.028 1.00 88.88 89 GLN A C 1
ATOM 692 O O . GLN A 1 89 ? -12.060 -12.298 -8.396 1.00 88.88 89 GLN A O 1
ATOM 697 N N . ARG A 1 90 ? -9.936 -12.548 -9.097 1.00 87.31 90 ARG A N 1
ATOM 698 C CA . ARG A 1 90 ? -9.753 -13.898 -8.548 1.00 87.31 90 ARG A CA 1
ATOM 699 C C . ARG A 1 90 ? -9.843 -13.931 -7.026 1.00 87.31 90 ARG A C 1
ATOM 701 O O . ARG A 1 90 ? -10.439 -14.861 -6.480 1.00 87.31 90 ARG A O 1
ATOM 708 N N . PHE A 1 91 ? -9.250 -12.940 -6.366 1.00 83.12 91 PHE A N 1
ATOM 709 C CA . PHE A 1 91 ? -9.153 -12.852 -4.908 1.00 83.12 91 PHE A CA 1
ATOM 710 C C . PHE A 1 91 ? -10.192 -11.904 -4.288 1.00 83.12 91 PHE A C 1
ATOM 712 O O . PHE A 1 91 ? -10.206 -11.738 -3.072 1.00 83.12 91 PHE A O 1
ATOM 719 N N . ARG A 1 92 ? -11.077 -11.306 -5.104 1.00 82.19 92 ARG A N 1
ATOM 720 C CA . ARG A 1 92 ? -12.105 -10.332 -4.683 1.00 82.19 92 ARG A CA 1
ATOM 721 C C . ARG A 1 92 ? -11.526 -9.176 -3.860 1.00 82.19 92 ARG A C 1
ATOM 723 O O . ARG A 1 92 ? -12.101 -8.755 -2.858 1.00 82.19 92 ARG A O 1
ATOM 730 N N . LEU A 1 93 ? -10.361 -8.688 -4.276 1.00 76.31 93 LEU A N 1
ATOM 731 C CA . LEU A 1 93 ? -9.645 -7.628 -3.573 1.00 76.31 93 LEU A CA 1
ATOM 732 C C . LEU A 1 93 ? -10.245 -6.252 -3.907 1.00 76.31 93 LEU A C 1
ATOM 734 O O . LEU A 1 93 ? -10.950 -6.090 -4.901 1.00 76.31 93 LEU A O 1
ATOM 738 N N . ASN A 1 94 ? -9.937 -5.230 -3.105 1.00 76.25 94 ASN A N 1
ATOM 739 C CA . ASN A 1 94 ? -10.372 -3.860 -3.389 1.00 76.25 94 ASN A CA 1
ATOM 740 C C . ASN A 1 94 ? -9.705 -3.325 -4.665 1.00 76.25 94 ASN A C 1
ATOM 742 O O . ASN A 1 94 ? -8.531 -2.954 -4.655 1.00 76.25 94 ASN A O 1
ATOM 746 N N . ALA A 1 95 ? -10.482 -3.272 -5.749 1.00 71.62 95 ALA A N 1
ATOM 747 C CA . ALA A 1 95 ? -9.975 -3.025 -7.094 1.00 71.62 95 ALA A CA 1
ATOM 748 C C . ALA A 1 95 ? -9.226 -1.690 -7.267 1.00 71.62 95 ALA A C 1
ATOM 750 O O . ALA A 1 95 ? -8.099 -1.721 -7.765 1.00 71.62 95 ALA A O 1
ATOM 751 N N . PRO A 1 96 ? -9.776 -0.528 -6.850 1.00 78.12 96 PRO A N 1
ATOM 752 C CA . PRO A 1 96 ? -9.176 0.751 -7.230 1.00 78.12 96 PRO A CA 1
ATOM 753 C C . PRO A 1 96 ? -7.795 1.001 -6.599 1.00 78.12 96 PRO A C 1
ATOM 755 O O . PRO A 1 96 ? -6.863 1.323 -7.337 1.00 78.12 96 PRO A O 1
ATOM 758 N N . PRO A 1 97 ? -7.591 0.808 -5.279 1.00 83.69 97 PRO A N 1
ATOM 759 C CA . PRO A 1 97 ? -6.288 1.090 -4.691 1.00 83.69 97 PRO A CA 1
ATOM 760 C C . PRO A 1 97 ? -5.205 0.083 -5.063 1.00 83.69 97 PRO A C 1
ATOM 762 O O . PRO A 1 97 ? -4.059 0.471 -5.245 1.00 83.69 97 PRO A O 1
ATOM 765 N N . ILE A 1 98 ? -5.537 -1.205 -5.187 1.00 87.75 98 ILE A N 1
ATOM 766 C CA . ILE A 1 98 ? -4.530 -2.236 -5.485 1.00 87.75 98 ILE A CA 1
ATOM 767 C C . ILE A 1 98 ? -3.980 -2.054 -6.894 1.00 87.75 98 ILE A C 1
ATOM 769 O O . ILE A 1 98 ? -2.771 -2.136 -7.097 1.00 87.75 98 ILE A O 1
ATOM 773 N N . LEU A 1 99 ? -4.855 -1.736 -7.849 1.00 88.56 99 LEU A N 1
ATOM 774 C CA . LEU A 1 99 ? -4.447 -1.438 -9.214 1.00 88.56 99 LEU A CA 1
ATOM 775 C C . LEU A 1 99 ? -3.538 -0.206 -9.270 1.00 88.56 99 LEU A C 1
ATOM 777 O O . LEU A 1 99 ? -2.502 -0.232 -9.927 1.00 88.56 99 LEU A O 1
ATOM 781 N N . ALA A 1 100 ? -3.888 0.854 -8.541 1.00 88.62 100 ALA A N 1
ATOM 782 C CA . ALA A 1 100 ? -3.064 2.052 -8.486 1.00 88.62 100 ALA A CA 1
ATOM 783 C C . ALA A 1 100 ? -1.692 1.785 -7.833 1.00 88.62 100 ALA A C 1
ATOM 785 O O . ALA A 1 100 ? -0.691 2.297 -8.325 1.00 88.62 100 ALA A O 1
ATOM 786 N N . ILE A 1 101 ? -1.617 0.921 -6.811 1.00 90.38 101 ILE A N 1
ATOM 787 C CA . ILE A 1 101 ? -0.343 0.492 -6.205 1.00 90.38 101 ILE A CA 1
ATOM 788 C C . ILE A 1 101 ? 0.527 -0.282 -7.203 1.00 90.38 101 ILE A C 1
ATOM 790 O O . ILE A 1 101 ? 1.735 -0.051 -7.264 1.00 90.38 101 ILE A O 1
ATOM 794 N N . ALA A 1 102 ? -0.072 -1.168 -8.002 1.00 90.81 102 ALA A N 1
ATOM 795 C CA . ALA A 1 102 ? 0.645 -1.923 -9.030 1.00 90.81 102 ALA A CA 1
ATOM 796 C C . ALA A 1 102 ? 1.305 -1.009 -10.072 1.00 90.81 102 ALA A C 1
ATOM 798 O O . ALA A 1 102 ? 2.364 -1.329 -10.604 1.00 90.81 102 ALA A O 1
ATOM 799 N N . LEU A 1 103 ? 0.682 0.138 -10.354 1.00 89.88 103 LEU A N 1
ATOM 800 C CA . LEU A 1 103 ? 1.128 1.073 -11.382 1.00 89.88 103 LEU A CA 1
ATOM 801 C C . LEU A 1 103 ? 2.155 2.106 -10.889 1.00 89.88 103 LEU A C 1
ATOM 803 O O . LEU A 1 103 ? 2.720 2.827 -11.708 1.00 89.88 103 LEU A O 1
ATOM 807 N N . ILE A 1 104 ? 2.440 2.171 -9.583 1.00 88.75 104 ILE A N 1
ATOM 808 C CA . ILE A 1 104 ? 3.414 3.117 -9.001 1.00 88.75 104 ILE A CA 1
ATOM 809 C C . ILE A 1 104 ? 4.770 3.121 -9.728 1.00 88.75 104 ILE A C 1
ATOM 811 O O . ILE A 1 104 ? 5.252 4.220 -10.014 1.00 88.75 104 ILE A O 1
ATOM 815 N N . PRO A 1 105 ? 5.379 1.967 -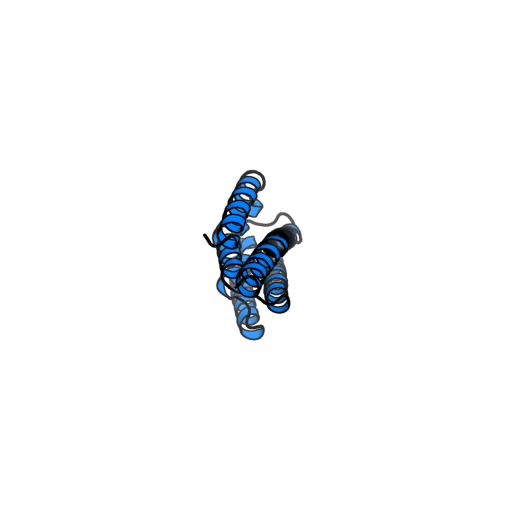10.073 1.00 88.31 105 PRO A N 1
ATOM 816 C CA . PRO A 1 105 ? 6.700 1.938 -10.706 1.00 88.31 105 PRO A CA 1
ATOM 817 C C . PRO A 1 105 ? 6.772 2.681 -12.045 1.00 88.31 105 PRO A C 1
ATOM 819 O O . PRO A 1 105 ? 7.839 3.153 -12.417 1.00 88.31 105 PRO A O 1
ATOM 822 N N . TYR A 1 106 ? 5.645 2.833 -12.748 1.00 87.00 106 TYR A N 1
ATOM 823 C CA . TYR A 1 106 ? 5.574 3.550 -14.027 1.00 87.00 106 TYR A CA 1
ATOM 824 C C . TYR A 1 106 ? 5.456 5.070 -13.861 1.00 87.00 106 TYR A C 1
ATOM 826 O O . TYR A 1 106 ? 5.740 5.812 -14.795 1.00 87.00 106 TYR A O 1
ATOM 834 N N . PHE A 1 107 ? 5.045 5.548 -12.682 1.00 84.50 107 PHE A N 1
ATOM 835 C CA . PHE A 1 107 ? 4.958 6.980 -12.369 1.00 84.50 107 PHE A CA 1
ATOM 836 C C . PHE A 1 107 ? 6.164 7.485 -11.573 1.00 84.50 107 PHE A C 1
ATOM 838 O O . PHE A 1 107 ? 6.521 8.658 -11.662 1.00 84.50 107 PHE A O 1
ATOM 845 N N . ALA A 1 108 ? 6.782 6.610 -10.782 1.00 82.88 108 ALA A N 1
ATOM 846 C CA . ALA A 1 108 ? 8.035 6.869 -10.092 1.00 82.88 108 ALA A CA 1
ATOM 847 C C . ALA A 1 108 ? 8.914 5.615 -10.171 1.00 82.88 108 ALA A C 1
ATOM 849 O O . ALA A 1 108 ? 8.714 4.690 -9.375 1.00 82.88 108 ALA A O 1
ATOM 850 N N . PRO A 1 109 ? 9.880 5.588 -11.106 1.00 78.44 109 PRO A N 1
ATOM 851 C CA . PRO A 1 109 ? 10.787 4.464 -11.268 1.00 78.44 109 PRO A CA 1
ATOM 852 C C . PRO A 1 109 ? 11.504 4.167 -9.945 1.00 78.44 109 PRO A C 1
ATOM 854 O O . PRO A 1 109 ? 12.148 5.060 -9.378 1.00 78.44 109 PRO A O 1
ATOM 857 N N . PRO A 1 110 ? 11.374 2.948 -9.401 1.00 78.06 110 PRO A N 1
ATOM 858 C CA . PRO A 1 110 ? 12.010 2.604 -8.147 1.00 78.06 110 PRO A CA 1
ATOM 859 C C . PRO A 1 110 ? 13.518 2.443 -8.359 1.00 78.06 110 PRO A C 1
ATOM 861 O O . PRO A 1 110 ? 13.978 1.916 -9.366 1.00 78.06 110 PRO A O 1
ATOM 864 N N . THR A 1 111 ? 14.306 2.873 -7.376 1.00 81.00 111 THR A N 1
ATOM 865 C CA . THR A 1 111 ? 15.769 2.705 -7.401 1.00 81.00 111 THR A CA 1
ATOM 866 C C . THR A 1 111 ? 16.200 1.252 -7.198 1.00 81.00 111 THR A C 1
ATOM 868 O O . THR A 1 111 ? 17.318 0.885 -7.553 1.00 81.00 111 THR A O 1
ATOM 871 N N . SER A 1 112 ? 15.334 0.420 -6.613 1.00 84.25 112 SER A N 1
ATOM 872 C CA . SER A 1 112 ? 15.563 -1.008 -6.422 1.00 84.25 112 SER A CA 1
ATOM 873 C C . SER A 1 112 ? 14.252 -1.789 -6.476 1.00 84.25 112 SER A C 1
ATOM 875 O O . SER A 1 112 ? 13.173 -1.252 -6.230 1.00 84.25 112 SER A O 1
ATOM 877 N N . LEU A 1 113 ? 14.345 -3.099 -6.718 1.00 84.62 113 LEU A N 1
ATOM 878 C CA . LEU A 1 113 ? 13.190 -4.006 -6.726 1.00 84.62 113 LEU A CA 1
ATOM 879 C C . LEU A 1 113 ? 12.398 -4.011 -5.404 1.00 84.62 113 LEU A C 1
ATOM 881 O O . LEU A 1 113 ? 11.223 -4.366 -5.389 1.00 84.62 113 LEU A O 1
ATOM 885 N N . TRP A 1 114 ? 13.034 -3.622 -4.295 1.00 85.44 114 TRP A N 1
ATOM 886 C CA . TRP A 1 114 ? 12.469 -3.730 -2.950 1.00 85.44 114 TRP A CA 1
ATOM 887 C C . TRP A 1 114 ? 11.931 -2.413 -2.400 1.00 85.44 114 TRP A C 1
ATOM 889 O O . TRP A 1 114 ? 11.047 -2.443 -1.544 1.00 85.44 114 TRP A O 1
ATOM 899 N N . THR A 1 115 ? 12.416 -1.259 -2.869 1.00 83.81 115 THR A N 1
ATOM 900 C CA . THR A 1 115 ? 12.022 0.036 -2.293 1.00 83.81 115 THR A CA 1
ATOM 901 C C . THR A 1 115 ? 10.531 0.320 -2.465 1.00 83.81 115 THR A C 1
ATOM 903 O O . THR A 1 115 ? 9.899 0.786 -1.519 1.00 83.81 115 THR A O 1
ATOM 906 N N . GLY A 1 116 ? 9.944 -0.011 -3.620 1.00 84.25 116 GLY A N 1
ATOM 907 C CA . GLY A 1 116 ? 8.505 0.154 -3.876 1.00 84.25 116 GLY A CA 1
ATOM 908 C C . GLY A 1 116 ? 7.638 -0.696 -2.940 1.00 84.25 116 GLY A C 1
ATOM 909 O O . GLY A 1 116 ? 6.889 -0.138 -2.131 1.00 84.25 116 GLY A O 1
ATOM 910 N N . PRO A 1 117 ? 7.778 -2.034 -2.981 1.00 87.12 117 PRO A N 1
ATOM 911 C CA . PRO A 1 117 ? 7.018 -2.939 -2.122 1.00 87.12 117 PRO A CA 1
ATOM 912 C C . PRO A 1 117 ? 7.189 -2.658 -0.627 1.00 87.12 117 PRO A C 1
ATOM 914 O O . PRO A 1 117 ? 6.215 -2.718 0.126 1.00 87.12 117 PRO A O 1
ATOM 917 N N . LEU A 1 118 ? 8.403 -2.307 -0.189 1.00 88.44 118 LEU A N 1
ATOM 918 C CA . LEU A 1 118 ? 8.673 -1.987 1.210 1.00 88.44 118 LEU A CA 1
ATOM 919 C C . LEU A 1 118 ? 7.977 -0.689 1.639 1.00 88.44 118 LEU A C 1
ATOM 921 O O . LEU A 1 118 ? 7.368 -0.652 2.707 1.00 88.44 118 LEU A O 1
ATOM 925 N N . ALA A 1 119 ? 8.000 0.352 0.802 1.00 86.62 119 ALA A N 1
ATOM 926 C CA . ALA A 1 119 ? 7.305 1.607 1.085 1.00 86.62 119 ALA A CA 1
ATOM 927 C C . ALA A 1 119 ? 5.786 1.405 1.196 1.00 86.62 119 ALA A C 1
ATOM 929 O O . ALA A 1 119 ? 5.155 1.947 2.108 1.00 86.62 119 ALA A O 1
ATOM 930 N N . VAL A 1 120 ? 5.205 0.583 0.316 1.00 88.06 120 VAL A N 1
ATOM 931 C CA . VAL A 1 120 ? 3.791 0.183 0.381 1.00 88.06 120 VAL A CA 1
ATOM 932 C C . VAL A 1 120 ? 3.504 -0.548 1.693 1.00 88.06 120 VAL A C 1
ATOM 934 O O . VAL A 1 120 ? 2.596 -0.158 2.426 1.00 88.06 120 VAL A O 1
ATOM 937 N N . PHE A 1 121 ? 4.293 -1.580 2.011 1.00 89.56 121 PHE A N 1
ATOM 938 C CA . PHE A 1 121 ? 4.118 -2.393 3.214 1.00 89.56 121 PHE A CA 1
ATOM 939 C C . PHE A 1 121 ? 4.172 -1.546 4.486 1.00 89.56 121 PHE A C 1
ATOM 941 O O . PHE A 1 121 ? 3.247 -1.599 5.295 1.00 89.56 121 PHE A O 1
ATOM 948 N N . VAL A 1 122 ? 5.223 -0.734 4.643 1.00 89.19 122 VAL A N 1
ATOM 949 C CA . VAL A 1 122 ? 5.422 0.117 5.824 1.00 89.19 122 VAL A CA 1
ATOM 950 C C . VAL A 1 122 ? 4.282 1.124 5.954 1.00 89.19 122 VAL A C 1
ATOM 952 O O . VAL A 1 122 ? 3.721 1.272 7.038 1.00 89.19 122 VAL A O 1
ATOM 955 N N . SER A 1 123 ? 3.878 1.768 4.857 1.00 87.56 123 SER A N 1
ATOM 956 C CA . SER A 1 123 ? 2.803 2.767 4.892 1.00 87.56 123 SER A CA 1
ATOM 957 C C . SER A 1 123 ? 1.470 2.155 5.333 1.00 87.56 123 SER A C 1
ATOM 959 O O . SER A 1 123 ? 0.786 2.721 6.190 1.00 87.56 123 SER A O 1
ATOM 961 N N . LEU A 1 124 ? 1.123 0.975 4.805 1.00 87.00 124 LEU A N 1
ATOM 962 C CA . LEU A 1 124 ? -0.094 0.252 5.186 1.00 87.00 124 LEU A CA 1
ATOM 963 C C . LEU A 1 124 ? -0.029 -0.298 6.610 1.00 87.00 124 LEU A C 1
ATOM 965 O O . LEU A 1 124 ? -1.026 -0.226 7.328 1.00 87.00 124 LEU A O 1
ATOM 969 N N . ALA A 1 125 ? 1.129 -0.800 7.039 1.00 88.19 125 ALA A N 1
ATOM 970 C CA . ALA A 1 125 ? 1.330 -1.273 8.403 1.00 88.19 125 ALA A CA 1
ATOM 971 C C . ALA A 1 125 ? 1.120 -0.140 9.417 1.00 88.19 125 ALA A C 1
ATOM 973 O O . ALA A 1 125 ? 0.375 -0.311 10.381 1.00 88.19 125 ALA A O 1
ATOM 974 N N . VAL A 1 126 ? 1.706 1.038 9.171 1.00 88.62 126 VAL A N 1
ATOM 975 C CA . VAL A 1 126 ? 1.526 2.211 10.040 1.00 88.62 126 VAL A CA 1
ATOM 976 C C . VAL A 1 126 ? 0.070 2.684 10.029 1.00 88.62 126 VAL A C 1
ATOM 978 O O . VAL A 1 126 ? -0.464 3.004 11.090 1.00 88.62 126 VAL A O 1
ATOM 981 N N . LEU A 1 127 ? -0.604 2.691 8.874 1.00 85.38 127 LEU A N 1
ATOM 982 C CA . LEU A 1 127 ? -2.027 3.048 8.784 1.00 85.38 127 LEU A CA 1
ATOM 983 C C . LEU A 1 127 ? -2.906 2.111 9.625 1.00 85.38 127 LEU A C 1
ATOM 985 O O . LEU A 1 127 ? -3.727 2.578 10.416 1.00 85.38 127 LEU A O 1
ATOM 989 N N . LEU A 1 128 ? -2.716 0.797 9.481 1.00 86.38 128 LEU A N 1
ATOM 990 C CA . LEU A 1 128 ? -3.449 -0.216 10.244 1.00 86.38 128 LEU A CA 1
ATOM 991 C C . LEU A 1 128 ? -3.173 -0.099 11.742 1.00 86.38 128 LEU A C 1
ATOM 993 O O . LEU A 1 128 ? -4.107 -0.116 12.542 1.00 86.38 128 LEU A O 1
ATOM 997 N N . LEU A 1 129 ? -1.907 0.078 12.122 1.00 87.62 129 LEU A N 1
ATOM 998 C CA . LEU A 1 129 ? -1.519 0.281 13.513 1.00 87.62 129 LEU A CA 1
ATOM 999 C C . LEU A 1 129 ? -2.181 1.534 14.100 1.00 87.62 129 LEU A C 1
ATOM 1001 O O . LEU A 1 129 ? -2.733 1.481 15.194 1.00 87.62 129 LEU A O 1
ATOM 1005 N N . THR A 1 130 ? -2.182 2.641 13.356 1.00 85.81 130 THR A N 1
ATOM 1006 C CA . THR A 1 130 ? -2.797 3.910 13.778 1.00 85.81 130 THR A CA 1
ATOM 1007 C C . THR A 1 130 ? -4.304 3.755 13.995 1.00 85.81 130 THR A C 1
ATOM 1009 O O . THR A 1 130 ? -4.847 4.258 14.979 1.00 85.81 130 THR A O 1
ATOM 1012 N N . LEU A 1 131 ? -4.983 3.007 13.121 1.00 83.44 131 LEU A N 1
ATOM 1013 C CA . LEU A 1 131 ? -6.405 2.695 13.265 1.00 83.44 131 LEU A CA 1
ATOM 1014 C C . LEU A 1 131 ? -6.688 1.810 14.483 1.00 83.44 131 LEU A C 1
ATOM 1016 O O . LEU A 1 131 ? -7.587 2.125 15.262 1.00 83.44 131 LEU A O 1
ATOM 1020 N N . HIS A 1 132 ? -5.903 0.752 14.687 1.00 84.06 132 HIS A N 1
ATOM 1021 C CA . HIS A 1 132 ? -6.056 -0.124 15.850 1.00 84.06 132 HIS A CA 1
ATOM 1022 C C . HIS A 1 132 ? -5.793 0.610 17.166 1.00 84.06 132 HIS A C 1
ATOM 1024 O O . HIS A 1 132 ? -6.557 0.457 18.117 1.00 84.06 132 HIS A O 1
ATOM 1030 N N . LEU A 1 133 ? -4.760 1.454 17.221 1.00 84.88 133 LEU A N 1
ATOM 1031 C CA . LEU A 1 133 ? -4.478 2.283 18.393 1.00 84.88 133 LEU A CA 1
ATOM 1032 C C . LEU A 1 133 ? -5.619 3.261 18.682 1.00 84.88 133 LEU A C 1
ATOM 1034 O O . LEU A 1 133 ? -5.982 3.442 19.841 1.00 84.88 133 LEU A O 1
ATOM 1038 N N . ALA A 1 134 ? -6.229 3.849 17.651 1.00 83.62 134 ALA A N 1
ATOM 1039 C CA . ALA A 1 134 ? -7.392 4.713 17.828 1.00 83.62 134 ALA A CA 1
ATOM 1040 C C . ALA A 1 134 ? -8.610 3.955 18.374 1.00 83.62 134 ALA A C 1
ATOM 1042 O O . ALA A 1 134 ? -9.332 4.475 19.225 1.00 83.62 134 ALA A O 1
ATOM 1043 N N . GLU A 1 135 ? -8.838 2.724 17.917 1.00 81.62 135 GLU A N 1
ATOM 1044 C CA . GLU A 1 135 ? -9.909 1.869 18.437 1.00 81.62 135 GLU A CA 1
ATOM 1045 C C . GLU A 1 135 ? -9.670 1.467 19.896 1.00 81.62 135 GLU A C 1
ATOM 1047 O O . GLU A 1 135 ? -10.592 1.572 20.707 1.00 81.62 135 GLU A O 1
ATOM 1052 N N . LEU A 1 136 ? -8.437 1.089 20.248 1.00 83.12 136 LEU A N 1
ATOM 1053 C CA . LEU A 1 136 ? -8.045 0.764 21.624 1.00 83.12 136 LEU A CA 1
ATOM 1054 C C . LEU A 1 136 ? -8.143 1.979 22.553 1.00 83.12 136 LEU A C 1
ATOM 1056 O O . LEU A 1 136 ? -8.681 1.879 23.653 1.00 83.12 136 LEU A O 1
ATOM 1060 N N . ALA A 1 137 ? -7.686 3.150 22.111 1.00 83.50 137 ALA A N 1
ATOM 1061 C CA . ALA A 1 137 ? -7.815 4.381 22.887 1.00 83.50 137 ALA A CA 1
ATOM 1062 C C . ALA A 1 137 ? -9.291 4.712 23.168 1.00 83.50 137 ALA A C 1
ATOM 1064 O O . ALA A 1 137 ? -9.642 5.126 24.273 1.00 83.50 137 ALA A O 1
ATOM 1065 N N . MET A 1 138 ? -10.179 4.479 22.195 1.00 76.88 138 MET A N 1
ATOM 1066 C CA . MET A 1 138 ? -11.616 4.672 22.392 1.00 76.88 138 MET A CA 1
ATOM 1067 C C . MET A 1 138 ? -12.254 3.623 23.306 1.00 76.88 138 MET A C 1
ATOM 1069 O O . MET A 1 138 ? -13.154 3.979 24.073 1.00 76.88 138 MET A O 1
ATOM 1073 N N . SER A 1 139 ? -11.840 2.355 23.234 1.00 76.94 139 SER A N 1
ATOM 1074 C CA . SER A 1 139 ? -12.384 1.316 24.118 1.00 76.94 139 SER A CA 1
ATOM 1075 C C . SER A 1 139 ? -11.990 1.573 25.574 1.00 76.94 139 SER A C 1
ATOM 1077 O O . SER A 1 139 ? -12.854 1.540 26.452 1.00 76.94 139 SER A O 1
ATOM 1079 N N . LEU A 1 140 ? -10.732 1.957 25.811 1.00 77.25 140 LEU A N 1
ATOM 1080 C CA . LEU A 1 140 ? -10.234 2.358 27.128 1.00 77.25 140 LEU A CA 1
ATOM 1081 C C . LEU A 1 140 ? -10.953 3.603 27.661 1.00 77.25 140 LEU A C 1
ATOM 1083 O O . LEU A 1 140 ? -11.298 3.646 28.836 1.00 77.25 140 LEU A O 1
ATOM 1087 N N . TRP A 1 141 ? -11.244 4.593 26.809 1.00 74.94 141 TRP A N 1
ATOM 1088 C CA . TRP A 1 141 ? -11.954 5.811 27.225 1.00 74.94 141 TRP A CA 1
ATOM 1089 C C . TRP A 1 141 ? -13.437 5.577 27.553 1.00 74.94 141 TRP A C 1
ATOM 1091 O O . TRP A 1 141 ? -14.011 6.276 28.391 1.00 74.94 141 TRP A O 1
ATOM 1101 N N . LYS A 1 142 ? -14.087 4.604 26.901 1.00 61.97 142 LYS A N 1
ATOM 1102 C CA . LYS A 1 142 ? -15.492 4.264 27.181 1.00 61.97 142 LYS A CA 1
ATOM 1103 C C . LYS A 1 142 ? -15.675 3.476 28.482 1.00 61.97 142 LYS A C 1
ATOM 1105 O O . LYS A 1 142 ? -16.710 3.652 29.120 1.00 61.97 142 LYS A O 1
ATOM 1110 N N . SER A 1 143 ? -14.698 2.665 28.893 1.00 56.69 143 SER A N 1
ATOM 1111 C CA . SER A 1 143 ? -14.820 1.782 30.064 1.00 56.69 143 SER A CA 1
ATOM 1112 C C . SER A 1 143 ? -15.083 2.515 31.395 1.00 56.69 143 SER A C 1
ATOM 1114 O O . SER A 1 143 ? -16.029 2.136 32.075 1.00 56.69 143 SER A O 1
ATOM 1116 N N . PRO A 1 144 ? -14.374 3.597 31.779 1.00 53.78 144 PRO A N 1
ATOM 1117 C CA . PRO A 1 144 ? -14.585 4.210 33.095 1.00 53.78 144 PRO A CA 1
ATOM 1118 C C . PRO A 1 144 ? -15.788 5.169 33.176 1.00 53.78 144 PRO A C 1
ATOM 1120 O O . PRO A 1 144 ? -16.211 5.520 34.273 1.00 53.78 144 PRO A O 1
ATOM 1123 N N . ARG A 1 145 ? -16.363 5.622 32.049 1.00 55.28 145 ARG A N 1
ATOM 1124 C CA . ARG A 1 145 ? -17.503 6.570 32.056 1.00 55.28 145 ARG A CA 1
ATOM 1125 C C . ARG A 1 145 ? -18.876 5.900 32.058 1.00 55.28 145 ARG A C 1
ATOM 1127 O O . ARG A 1 145 ? -19.805 6.455 32.635 1.00 55.28 145 ARG A O 1
ATOM 1134 N N . VAL A 1 146 ? -19.011 4.737 31.422 1.00 56.25 146 VAL A N 1
ATOM 1135 C CA . VAL A 1 146 ? -20.298 4.022 31.340 1.00 56.25 146 VAL A CA 1
ATOM 1136 C C . VAL A 1 146 ? -20.632 3.332 32.666 1.00 56.25 146 VAL A C 1
ATOM 1138 O O . VAL A 1 146 ? -21.789 3.319 33.074 1.00 56.25 146 VAL A O 1
ATOM 1141 N N . GLU A 1 147 ? -19.618 2.843 33.378 1.00 56.34 147 GLU A N 1
ATOM 1142 C CA . GLU A 1 147 ? -19.774 2.184 34.680 1.00 56.34 147 GLU A CA 1
ATOM 1143 C C . GLU A 1 147 ? -20.143 3.180 35.795 1.00 56.34 147 GLU A C 1
ATOM 1145 O O . GLU A 1 147 ? -20.999 2.898 36.629 1.00 56.34 147 GLU A O 1
ATOM 1150 N N . ALA A 1 148 ? -19.608 4.406 35.737 1.00 60.31 148 ALA A N 1
ATOM 1151 C CA . ALA A 1 148 ? -19.988 5.487 36.649 1.00 60.31 148 ALA A CA 1
ATOM 1152 C C . ALA A 1 148 ? -21.426 5.996 36.415 1.00 60.31 148 ALA A C 1
ATOM 1154 O O . ALA A 1 148 ? -22.113 6.362 37.368 1.00 60.31 148 ALA A O 1
ATOM 1155 N N . GLN A 1 149 ? -21.905 6.009 35.163 1.00 60.66 149 GLN A N 1
ATOM 1156 C CA . GLN A 1 149 ? -23.289 6.391 34.857 1.00 60.66 149 GLN A CA 1
ATOM 1157 C C . GLN A 1 149 ? -24.296 5.296 35.220 1.00 60.66 149 GLN A C 1
ATOM 1159 O O . GLN A 1 149 ? -25.344 5.627 35.769 1.00 60.66 149 GLN A O 1
ATOM 1164 N N . SER A 1 150 ? -23.989 4.015 34.977 1.00 60.69 150 SER A N 1
ATOM 1165 C CA . SER A 1 150 ? -24.911 2.926 35.331 1.00 60.69 150 SER A CA 1
ATOM 1166 C C . SER A 1 150 ? -25.060 2.765 36.847 1.00 60.69 150 SER A C 1
ATOM 1168 O O . SER A 1 150 ? -26.172 2.549 37.325 1.00 60.69 150 SER A O 1
ATOM 1170 N N . GLN A 1 151 ? -23.981 2.960 37.615 1.00 63.72 151 GLN A N 1
ATOM 1171 C CA . GLN A 1 151 ? -24.042 2.965 39.079 1.00 63.72 151 GLN A CA 1
ATOM 1172 C C . GLN A 1 151 ? -24.834 4.161 39.618 1.00 63.72 151 GLN A C 1
ATOM 1174 O O . GLN A 1 151 ? -25.666 3.984 40.504 1.00 63.72 151 GLN A O 1
ATOM 1179 N N . ALA A 1 152 ? -24.640 5.363 39.068 1.00 67.69 152 ALA A N 1
ATOM 1180 C CA . ALA A 1 152 ? -25.405 6.542 39.481 1.00 67.69 152 ALA A CA 1
ATOM 1181 C C . ALA A 1 152 ? -26.913 6.384 39.208 1.00 67.69 152 ALA A C 1
ATOM 1183 O O . ALA A 1 152 ? -27.740 6.770 40.034 1.00 67.69 152 ALA A O 1
ATOM 1184 N N . GLU A 1 153 ? -27.280 5.773 38.079 1.00 69.00 153 GLU A N 1
ATOM 1185 C CA . GLU A 1 153 ? -28.679 5.534 37.712 1.00 69.00 153 GLU A CA 1
ATOM 1186 C C . GLU A 1 153 ? -29.323 4.415 38.552 1.00 69.00 153 GLU A C 1
ATOM 1188 O O . GLU A 1 153 ? -30.492 4.514 38.931 1.00 69.00 153 GLU A O 1
ATOM 1193 N N . GLN A 1 154 ? -28.559 3.375 38.908 1.00 68.94 154 GLN A N 1
ATOM 1194 C CA . GLN A 1 154 ? -29.015 2.318 39.817 1.00 68.94 154 GLN A CA 1
ATOM 1195 C C . GLN A 1 154 ? -29.205 2.820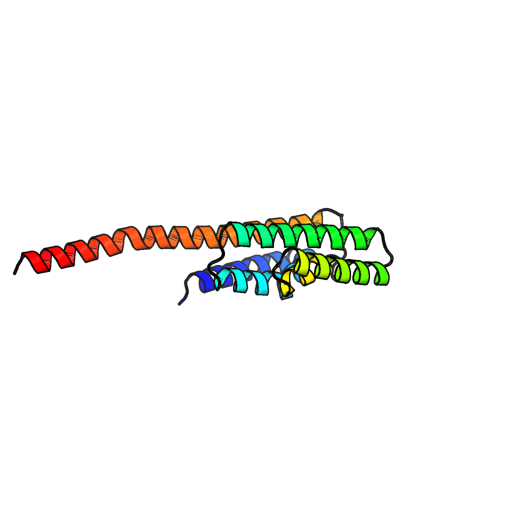 41.252 1.00 68.94 154 GLN A C 1
ATOM 1197 O O . GLN A 1 154 ? -30.216 2.493 41.872 1.00 68.94 154 GLN A O 1
ATOM 1202 N N . ILE A 1 155 ? -28.299 3.660 41.759 1.00 74.12 155 ILE A N 1
ATOM 1203 C CA . ILE A 1 155 ? -28.428 4.284 43.085 1.00 74.12 155 ILE A CA 1
ATOM 1204 C C . ILE A 1 155 ? -29.663 5.197 43.131 1.00 74.12 155 ILE A C 1
ATOM 1206 O O . ILE A 1 155 ? -30.413 5.168 44.104 1.00 74.12 155 ILE A O 1
ATOM 1210 N N . TYR A 1 156 ? -29.935 5.949 42.059 1.00 72.94 156 TYR A N 1
ATOM 1211 C CA . TYR A 1 156 ? -31.132 6.791 41.972 1.00 72.94 156 TYR A CA 1
ATOM 1212 C C . TYR A 1 156 ? -32.436 5.974 41.939 1.00 72.94 156 TYR A C 1
ATOM 1214 O O . TYR A 1 156 ? -33.434 6.385 42.523 1.00 72.94 156 TYR A O 1
ATOM 1222 N N . ARG A 1 157 ? -32.436 4.795 41.297 1.00 71.12 157 ARG A N 1
ATOM 1223 C CA . ARG A 1 157 ? -33.605 3.896 41.259 1.00 71.12 157 ARG A CA 1
ATOM 1224 C C . ARG A 1 157 ? -33.831 3.079 42.532 1.00 71.12 157 ARG A C 1
ATOM 1226 O O . ARG A 1 157 ? -34.945 2.613 42.719 1.00 71.12 157 ARG A O 1
ATOM 1233 N N . GLN A 1 158 ? -32.808 2.869 43.359 1.00 71.44 158 GLN A N 1
ATOM 1234 C CA . GLN A 1 158 ? -32.933 2.153 44.638 1.00 71.44 158 GLN A CA 1
ATOM 1235 C C . GLN A 1 158 ? -33.199 3.080 45.836 1.00 71.44 158 GLN A C 1
ATOM 1237 O O . GLN A 1 158 ? -33.514 2.592 46.917 1.00 71.44 158 GLN A O 1
ATOM 1242 N N . GLY A 1 159 ? -33.056 4.399 45.658 1.00 65.50 159 GLY A N 1
ATOM 1243 C CA . GLY A 1 159 ? -33.356 5.420 46.669 1.00 65.50 159 GLY A CA 1
ATOM 1244 C C . GLY A 1 159 ? -34.774 6.011 46.611 1.00 65.50 159 GLY A C 1
ATOM 1245 O O . GLY A 1 159 ? -35.058 6.932 47.376 1.00 65.50 159 GLY A O 1
ATOM 1246 N N . MET A 1 160 ? -35.634 5.514 45.714 1.00 50.59 160 MET A N 1
ATOM 1247 C CA . MET A 1 160 ? -37.091 5.736 45.683 1.00 50.59 160 MET A CA 1
ATOM 1248 C C . MET A 1 160 ? -37.810 4.428 45.997 1.00 50.59 160 MET A C 1
ATOM 1250 O O . MET A 1 160 ? -38.892 4.505 46.617 1.00 50.59 160 MET A O 1
#

Organism: NCBI:txid1803190

Secondary structure (DSSP, 8-state):
--HHHHHHHHHHHHHHHHHHH-GGGHHIIIIIIHHHHHHHHHS---HHHHHHHHHHHHHHHHHHHHHHHHS-HHHHHHHHHHHHHHHHHHHT--HHHHHHHHHHHHHS--SSTTHHHHHHHHHHHHHHHHHHHHHHHHHHHHHHHHHHHHHHHHHHHH--

pLDDT: mean 81.44, std 9.58, range [50.5, 93.94]